Protein AF-A0A842SNB4-F1 (afdb_monomer_lite)

Secondary structure (DSSP, 8-state):
-EEETTEEEEEEEEEEE-SSTTS-EEEEEEEEE-TT-HHHHHHHHHHHHHHHHHTT-SEEEE---TT-HHHHHHHHTT-----PPP-------S-HHHHHHHHTS-GGG-----------

Radius of gyration: 16.73 Å; chains: 1; bounding box: 42×32×47 Å

Structure (mmCIF, N/CA/C/O backbone):
data_AF-A0A842SNB4-F1
#
_entry.id   AF-A0A842SNB4-F1
#
loop_
_atom_site.group_PDB
_atom_site.id
_atom_site.type_symbol
_atom_site.label_atom_id
_atom_site.label_alt_id
_atom_site.label_comp_id
_atom_site.label_asym_id
_atom_site.label_entity_id
_atom_site.label_seq_id
_atom_site.pdbx_PDB_ins_code
_atom_site.Cartn_x
_atom_site.Cartn_y
_atom_site.Cartn_z
_atom_site.occupancy
_atom_site.B_iso_or_equiv
_atom_site.auth_seq_id
_atom_site.auth_comp_id
_atom_site.auth_asym_id
_atom_site.auth_atom_id
_atom_site.pdbx_PDB_model_num
ATOM 1 N N . MET A 1 1 ? -6.195 10.664 -1.022 1.00 73.88 1 MET A N 1
ATOM 2 C CA . MET A 1 1 ? -6.386 11.287 0.332 1.00 73.88 1 MET A CA 1
ATOM 3 C C . MET A 1 1 ? -7.862 11.199 0.661 1.00 73.88 1 MET A C 1
ATOM 5 O O . MET A 1 1 ? -8.653 11.518 -0.212 1.00 73.88 1 MET A O 1
ATOM 9 N N . ALA A 1 2 ? -8.242 10.802 1.882 1.00 69.38 2 ALA A N 1
ATOM 10 C CA . ALA A 1 2 ? -9.651 10.582 2.221 1.00 69.38 2 ALA A CA 1
ATOM 11 C C . ALA A 1 2 ? -10.199 11.641 3.196 1.00 69.38 2 ALA A C 1
ATOM 13 O O . ALA A 1 2 ? -9.626 11.872 4.267 1.00 69.38 2 ALA A O 1
ATOM 14 N N . GLU A 1 3 ? -11.346 12.241 2.860 1.00 72.88 3 GLU A N 1
ATOM 15 C CA . GLU A 1 3 ? -12.038 13.268 3.655 1.00 72.88 3 GLU A CA 1
ATOM 16 C C . GLU A 1 3 ? -13.534 12.956 3.821 1.00 72.88 3 GLU A C 1
ATOM 18 O O . GLU A 1 3 ? -14.172 12.428 2.913 1.00 72.88 3 GLU A O 1
ATOM 23 N N . GLN A 1 4 ? -14.108 13.323 4.973 1.00 69.81 4 GLN A N 1
ATOM 24 C CA . GLN A 1 4 ? -15.558 13.340 5.198 1.00 69.81 4 GLN A CA 1
ATOM 25 C C . GLN A 1 4 ? -15.917 14.455 6.187 1.00 69.81 4 GLN A C 1
ATOM 27 O O . GLN A 1 4 ? -15.238 14.612 7.203 1.00 69.81 4 GLN A O 1
ATOM 32 N N . ASP A 1 5 ? -16.968 15.223 5.878 1.00 58.62 5 ASP A N 1
ATOM 33 C CA . ASP A 1 5 ? -17.605 16.233 6.739 1.00 58.62 5 ASP A CA 1
ATOM 34 C C . ASP A 1 5 ? -16.620 17.044 7.610 1.00 58.62 5 ASP A C 1
ATOM 36 O O . ASP A 1 5 ? -16.731 17.099 8.833 1.00 58.62 5 ASP A O 1
ATOM 40 N N . GLN A 1 6 ? -15.651 17.692 6.948 1.00 63.72 6 GLN A N 1
ATOM 41 C CA . GLN A 1 6 ? -14.645 18.619 7.507 1.00 63.72 6 GLN A CA 1
ATOM 42 C C . GLN A 1 6 ? -13.442 18.009 8.252 1.00 63.72 6 GLN A C 1
ATOM 44 O O . GLN A 1 6 ? -12.707 18.744 8.914 1.00 63.72 6 GLN A O 1
ATOM 49 N N . GLY A 1 7 ? -13.170 16.706 8.129 1.00 79.00 7 GLY A N 1
ATOM 50 C CA . GLY A 1 7 ? -11.962 16.111 8.708 1.00 79.00 7 GLY A CA 1
ATOM 51 C C . GLY A 1 7 ? -11.267 15.094 7.808 1.00 79.00 7 GLY A C 1
ATOM 52 O O . GLY A 1 7 ? -11.914 14.231 7.218 1.00 79.00 7 GLY A O 1
ATOM 53 N N . MET A 1 8 ? -9.931 15.135 7.788 1.00 88.38 8 MET A N 1
ATOM 54 C CA . MET A 1 8 ? -9.107 14.081 7.192 1.00 88.38 8 MET A CA 1
ATOM 55 C C . MET A 1 8 ? -9.414 12.747 7.892 1.00 88.38 8 MET A C 1
ATOM 57 O O . MET A 1 8 ? -9.391 12.654 9.128 1.00 88.38 8 MET A O 1
ATOM 61 N N . LEU A 1 9 ? -9.770 11.728 7.111 1.00 94.69 9 LEU A N 1
ATOM 62 C CA . LEU A 1 9 ? -10.038 10.370 7.589 1.00 94.69 9 LEU A CA 1
ATOM 63 C C . LEU A 1 9 ? -8.802 9.485 7.518 1.00 94.69 9 LEU A C 1
ATOM 65 O O . LEU A 1 9 ? -8.658 8.578 8.336 1.00 94.69 9 LEU A O 1
ATOM 69 N N . GLY A 1 10 ? -7.926 9.772 6.564 1.00 95.25 10 GLY A N 1
ATOM 70 C CA . GLY A 1 10 ? -6.704 9.037 6.333 1.00 95.25 10 GLY A CA 1
ATOM 71 C C . GLY A 1 10 ? -5.964 9.550 5.110 1.00 95.25 10 GLY A C 1
ATOM 72 O O . GLY A 1 10 ? -6.459 10.399 4.358 1.00 95.25 10 GLY A O 1
ATOM 73 N N . TYR A 1 11 ? -4.770 9.021 4.915 1.00 96.56 11 TYR A N 1
ATOM 74 C CA . TYR A 1 11 ? -3.928 9.324 3.779 1.00 96.56 11 TYR A CA 1
ATOM 75 C C . TYR A 1 11 ? -3.098 8.106 3.379 1.00 96.56 11 TYR A C 1
ATOM 77 O O . TYR A 1 11 ? -2.865 7.189 4.169 1.00 96.56 11 TYR A O 1
ATOM 85 N N . VAL A 1 12 ? -2.649 8.134 2.130 1.00 97.06 12 VAL A N 1
ATOM 86 C CA . VAL A 1 12 ? -1.692 7.192 1.563 1.00 97.06 12 VAL A CA 1
ATOM 87 C C . VAL A 1 12 ? -0.562 7.986 0.925 1.00 97.06 12 VAL A C 1
ATOM 89 O O . VAL A 1 12 ? -0.805 9.008 0.281 1.00 97.06 12 VAL A O 1
ATOM 92 N N . VAL A 1 13 ? 0.670 7.533 1.132 1.00 97.00 13 VAL A N 1
ATOM 93 C CA . VAL A 1 13 ? 1.866 8.045 0.463 1.00 97.00 13 VAL A CA 1
ATOM 94 C C . VAL A 1 13 ? 2.379 6.953 -0.462 1.00 97.00 13 VAL A C 1
ATOM 96 O O . VAL A 1 13 ? 2.785 5.883 -0.007 1.00 97.00 13 VAL A O 1
ATOM 99 N N . ALA A 1 14 ? 2.368 7.237 -1.761 1.00 96.12 14 ALA A N 1
ATOM 100 C CA . ALA A 1 14 ? 2.858 6.350 -2.805 1.00 96.12 14 ALA A CA 1
ATOM 101 C C . ALA A 1 14 ? 4.100 6.952 -3.477 1.00 96.12 14 ALA A C 1
ATOM 103 O O . ALA A 1 14 ? 4.192 8.166 -3.665 1.00 96.12 14 ALA A O 1
ATOM 104 N N . ARG A 1 15 ? 5.056 6.102 -3.855 1.00 96.69 15 ARG A N 1
ATOM 105 C CA . ARG A 1 15 ? 6.243 6.473 -4.638 1.00 96.69 15 ARG A CA 1
ATOM 106 C C . ARG A 1 15 ? 6.408 5.493 -5.789 1.00 96.69 15 ARG A C 1
ATOM 108 O O . ARG A 1 15 ? 6.244 4.295 -5.594 1.00 96.69 15 ARG A O 1
ATOM 115 N N . ILE A 1 16 ? 6.797 5.991 -6.958 1.00 97.31 16 ILE A N 1
ATOM 116 C CA . ILE A 1 16 ? 7.249 5.161 -8.077 1.00 97.31 16 ILE A CA 1
ATOM 117 C C . ILE A 1 16 ? 8.753 5.361 -8.238 1.00 97.31 16 ILE A C 1
ATOM 119 O O . ILE A 1 16 ? 9.246 6.489 -8.260 1.00 97.31 16 ILE A O 1
ATOM 123 N N . ASN A 1 17 ? 9.485 4.257 -8.315 1.00 94.56 17 ASN A N 1
ATOM 124 C CA . ASN A 1 17 ? 10.893 4.216 -8.658 1.00 94.56 17 ASN A CA 1
ATOM 125 C C . ASN A 1 17 ? 11.032 3.784 -10.122 1.00 94.56 17 ASN A C 1
ATOM 127 O O . ASN A 1 17 ? 10.664 2.665 -10.475 1.00 94.56 17 ASN A O 1
ATOM 131 N N . THR A 1 18 ? 11.580 4.671 -10.950 1.00 94.94 18 THR A N 1
ATOM 132 C CA . THR A 1 18 ? 11.816 4.454 -12.385 1.00 94.94 18 THR A CA 1
ATOM 133 C C . THR A 1 18 ? 13.307 4.370 -12.720 1.00 94.94 18 THR A C 1
ATOM 135 O O . THR A 1 18 ? 13.705 4.722 -13.826 1.00 94.94 18 THR A O 1
ATOM 138 N N . VAL A 1 19 ? 14.159 3.958 -11.768 1.00 93.12 19 VAL A N 1
ATOM 139 C CA . VAL A 1 19 ? 15.601 3.763 -12.025 1.00 93.12 19 VAL A CA 1
ATOM 140 C C . VAL A 1 19 ? 15.829 2.761 -13.164 1.00 93.12 19 VAL A C 1
ATOM 142 O O . VAL A 1 19 ? 16.702 2.987 -13.998 1.00 93.12 19 VAL A O 1
ATOM 145 N N . ASP A 1 20 ? 15.028 1.693 -13.229 1.00 92.50 20 ASP A N 1
ATOM 146 C CA . ASP A 1 20 ? 14.862 0.879 -14.437 1.00 92.50 20 ASP A CA 1
ATOM 147 C C . ASP A 1 20 ? 13.530 1.250 -15.103 1.00 92.50 20 ASP A C 1
ATOM 149 O O . ASP A 1 20 ? 12.463 0.831 -14.658 1.00 92.50 20 ASP A O 1
ATOM 153 N N . GLU A 1 21 ? 13.588 2.044 -16.175 1.00 92.19 21 GLU A N 1
ATOM 154 C CA . GLU A 1 21 ? 12.402 2.476 -16.929 1.00 92.19 21 GLU A CA 1
ATOM 155 C C . GLU A 1 21 ? 11.630 1.308 -17.559 1.00 92.19 21 GLU A C 1
ATOM 157 O O . GLU A 1 21 ? 10.445 1.447 -17.857 1.00 92.19 21 GLU A O 1
ATOM 162 N N . SER A 1 22 ? 12.277 0.154 -17.762 1.00 94.50 22 SER A N 1
ATOM 163 C CA . SER A 1 22 ? 11.615 -1.038 -18.297 1.00 94.50 22 SER A CA 1
ATOM 164 C C . SER A 1 22 ? 10.845 -1.831 -17.239 1.00 94.50 22 SER A C 1
ATOM 166 O O . SER A 1 22 ? 9.989 -2.637 -17.603 1.00 94.50 22 SER A O 1
ATOM 168 N N . HIS A 1 23 ? 11.123 -1.582 -15.953 1.00 95.06 23 HIS A N 1
ATOM 169 C CA . HIS A 1 23 ? 10.481 -2.246 -14.819 1.00 95.06 23 HIS A CA 1
ATOM 170 C C . HIS A 1 23 ? 10.233 -1.273 -13.650 1.00 95.06 23 HIS A C 1
ATOM 172 O O . HIS A 1 23 ? 10.828 -1.438 -12.579 1.00 95.06 23 HIS A O 1
ATOM 178 N N . PRO A 1 24 ? 9.376 -0.248 -13.814 1.00 96.44 24 PRO A N 1
ATOM 179 C CA . PRO A 1 24 ? 8.999 0.641 -12.722 1.00 96.44 24 PRO A CA 1
ATOM 180 C C . PRO A 1 24 ? 8.434 -0.122 -11.517 1.00 96.44 24 PRO A C 1
ATOM 182 O O . PRO A 1 24 ? 7.613 -1.036 -11.644 1.00 96.44 24 PRO A O 1
ATOM 185 N N . VAL A 1 25 ? 8.851 0.303 -10.324 1.00 97.06 25 VAL A N 1
ATOM 186 C CA . VAL A 1 25 ? 8.454 -0.296 -9.046 1.00 97.06 25 VAL A CA 1
ATOM 187 C C . VAL A 1 25 ? 7.713 0.721 -8.186 1.00 97.06 25 VAL A C 1
ATOM 189 O O . VAL A 1 25 ? 8.211 1.816 -7.934 1.00 97.06 25 VAL A O 1
ATOM 192 N N . GLY A 1 26 ? 6.539 0.341 -7.694 1.00 97.62 26 GLY A N 1
ATOM 193 C CA . GLY A 1 26 ? 5.726 1.115 -6.768 1.00 97.62 26 GLY A CA 1
ATOM 194 C C . GLY A 1 26 ? 6.039 0.785 -5.312 1.00 97.62 26 GLY A C 1
ATOM 195 O O . GLY A 1 26 ? 6.359 -0.350 -4.956 1.00 97.62 26 GLY A O 1
ATOM 196 N N . TYR A 1 27 ? 5.904 1.783 -4.450 1.00 96.88 27 TYR A N 1
ATOM 197 C CA . TYR A 1 27 ? 6.026 1.648 -3.007 1.00 96.88 27 TYR A CA 1
ATOM 198 C C . TYR A 1 27 ? 4.856 2.350 -2.334 1.00 96.88 27 TYR A C 1
ATOM 200 O O . TYR A 1 27 ? 4.673 3.558 -2.502 1.00 96.88 27 TYR A O 1
ATOM 208 N N . LEU A 1 28 ? 4.098 1.604 -1.535 1.00 96.75 28 LEU A N 1
ATOM 209 C CA . LEU A 1 28 ? 3.224 2.175 -0.520 1.00 96.75 28 LEU A CA 1
ATOM 210 C C . LEU A 1 28 ? 4.099 2.491 0.694 1.00 96.75 28 LEU A C 1
ATOM 212 O O . LEU A 1 28 ? 4.494 1.601 1.444 1.00 96.75 28 LEU A O 1
ATOM 216 N N . MET A 1 29 ? 4.465 3.760 0.839 1.00 94.44 29 MET A N 1
ATOM 217 C CA . MET A 1 29 ? 5.376 4.207 1.894 1.00 94.44 29 MET A CA 1
ATOM 218 C C . MET A 1 29 ? 4.655 4.298 3.237 1.00 94.44 29 MET A C 1
ATOM 220 O O . MET A 1 29 ? 5.197 3.904 4.265 1.00 94.44 29 MET A O 1
ATOM 224 N N . GLU A 1 30 ? 3.425 4.809 3.222 1.00 94.06 30 GLU A N 1
ATOM 225 C CA . GLU A 1 30 ? 2.600 4.958 4.413 1.00 94.06 30 GLU A CA 1
ATOM 226 C C . GLU A 1 30 ? 1.124 4.861 4.036 1.00 94.06 30 GLU A C 1
ATOM 228 O O . GLU A 1 30 ? 0.692 5.439 3.040 1.00 94.06 30 GLU A O 1
ATOM 233 N N . VAL A 1 31 ? 0.351 4.138 4.844 1.00 95.69 31 VAL A N 1
ATOM 234 C CA . VAL A 1 31 ? -1.111 4.115 4.775 1.00 95.69 31 VAL A CA 1
ATOM 235 C C . VAL A 1 31 ? -1.612 4.303 6.193 1.00 95.69 31 VAL A C 1
ATOM 237 O O . VAL A 1 31 ? -1.300 3.499 7.071 1.00 95.69 31 VAL A O 1
ATOM 240 N N . LEU A 1 32 ? -2.363 5.370 6.440 1.00 95.25 32 LEU A N 1
ATOM 241 C CA . LEU A 1 32 ? -2.898 5.670 7.760 1.00 95.25 32 LEU A CA 1
ATOM 242 C C . LEU A 1 32 ? -4.339 6.132 7.658 1.00 95.25 32 LEU A C 1
ATOM 244 O O . LEU A 1 32 ? -4.692 6.957 6.822 1.00 95.25 32 LEU A O 1
ATOM 248 N N . ALA A 1 33 ? -5.160 5.636 8.573 1.00 95.56 33 ALA A N 1
ATOM 249 C CA . ALA A 1 33 ? -6.536 6.052 8.744 1.00 95.56 33 ALA A CA 1
ATOM 250 C C . ALA A 1 33 ? -6.830 6.249 10.230 1.00 95.56 33 ALA A C 1
ATOM 252 O O . ALA A 1 33 ? -6.075 5.823 11.111 1.00 95.56 33 ALA A O 1
ATOM 253 N N . LYS A 1 34 ? -7.949 6.908 10.526 1.00 93.75 34 LYS A N 1
ATOM 254 C CA . LYS A 1 34 ? -8.478 6.979 11.888 1.00 93.75 34 LYS A CA 1
ATOM 255 C C . LYS A 1 34 ? -8.692 5.569 12.444 1.00 93.75 34 LYS A C 1
ATOM 257 O O . LYS A 1 34 ? -9.047 4.639 11.730 1.00 93.75 34 LYS A O 1
ATOM 262 N N . ARG A 1 35 ? -8.504 5.418 13.755 1.00 91.44 35 ARG A N 1
ATOM 263 C CA . ARG A 1 35 ? -8.681 4.135 14.446 1.00 91.44 35 ARG A CA 1
ATOM 264 C C . ARG A 1 35 ? -10.072 3.546 14.175 1.00 91.44 35 ARG A C 1
ATOM 266 O O . ARG A 1 35 ? -11.064 4.242 14.390 1.00 91.44 35 ARG A O 1
ATOM 273 N N . GLY A 1 36 ? -10.125 2.269 13.791 1.00 93.19 36 GLY A N 1
ATOM 274 C CA . GLY A 1 36 ? -11.374 1.561 13.485 1.00 93.19 36 GLY A CA 1
ATOM 275 C C . GLY A 1 36 ? -12.014 1.976 12.157 1.00 93.19 36 GLY A C 1
ATOM 276 O O . GLY A 1 36 ? -13.224 1.830 12.000 1.00 93.19 36 GLY A O 1
ATOM 277 N N . ARG A 1 37 ? -11.234 2.595 11.260 1.00 95.19 37 ARG A N 1
ATOM 278 C CA . ARG A 1 37 ? -11.641 2.965 9.899 1.00 95.19 37 ARG A CA 1
ATOM 279 C C . ARG A 1 37 ? -10.848 2.179 8.863 1.00 95.19 37 ARG A C 1
ATOM 281 O O . ARG A 1 37 ? -10.236 2.749 7.965 1.00 95.19 37 ARG A O 1
ATOM 288 N N . GLU A 1 38 ? -10.825 0.864 9.023 1.00 96.06 38 GLU A N 1
ATOM 289 C CA . GLU A 1 38 ? -10.240 -0.068 8.060 1.00 96.06 38 GLU A CA 1
ATOM 290 C C . GLU A 1 38 ? -10.906 0.059 6.676 1.00 96.06 38 GLU A C 1
ATOM 292 O O . GLU A 1 38 ? -10.225 -0.050 5.664 1.00 96.06 38 GLU A O 1
ATOM 297 N N . ASP A 1 39 ? -12.183 0.451 6.626 1.00 96.38 39 ASP A N 1
ATOM 298 C CA . ASP A 1 39 ? -12.897 0.812 5.392 1.00 96.38 39 ASP A CA 1
ATOM 299 C C . ASP A 1 39 ? -12.205 1.944 4.613 1.00 96.38 39 ASP A C 1
ATOM 301 O O . ASP A 1 39 ? -12.156 1.944 3.387 1.00 96.38 39 ASP A O 1
ATOM 305 N N . VAL A 1 40 ? -11.632 2.922 5.319 1.00 97.06 40 VAL A N 1
ATOM 306 C CA . VAL A 1 40 ? -10.881 4.019 4.690 1.00 97.06 40 VAL A CA 1
ATOM 307 C C . VAL A 1 40 ? -9.545 3.517 4.158 1.00 97.06 40 VAL A C 1
ATOM 309 O O . VAL A 1 40 ? -9.065 4.020 3.150 1.00 97.06 40 VAL A O 1
ATOM 312 N N . VAL A 1 41 ? -8.938 2.534 4.820 1.00 97.31 41 VAL A N 1
ATOM 313 C CA . VAL A 1 41 ? -7.674 1.929 4.385 1.00 97.31 41 VAL A CA 1
ATOM 314 C C . VAL A 1 41 ? -7.886 1.167 3.088 1.00 97.31 41 VAL A C 1
ATOM 316 O O . VAL A 1 41 ? -7.107 1.371 2.167 1.00 97.31 41 VAL A O 1
ATOM 319 N N . GLU A 1 42 ? -8.953 0.372 2.989 1.00 97.62 42 GLU A N 1
ATOM 320 C CA . GLU A 1 42 ? -9.356 -0.300 1.746 1.00 97.62 42 GLU A CA 1
ATOM 321 C C . GLU A 1 42 ? -9.485 0.710 0.596 1.00 97.62 42 GLU A C 1
ATOM 323 O O . GLU A 1 42 ? -8.798 0.587 -0.414 1.00 97.62 42 GLU A O 1
ATOM 328 N N . LEU A 1 43 ? -10.249 1.790 0.799 1.00 97.31 43 LEU A N 1
ATOM 329 C CA . LEU A 1 43 ? -10.423 2.837 -0.216 1.00 97.31 43 LEU A CA 1
ATOM 330 C C . LEU A 1 43 ? -9.106 3.521 -0.617 1.00 97.31 43 LEU A C 1
ATOM 332 O O . LEU A 1 43 ? -8.893 3.820 -1.790 1.00 97.31 43 LEU A O 1
ATOM 336 N N . LEU A 1 44 ? -8.223 3.795 0.348 1.00 98.12 44 LEU A N 1
ATOM 337 C CA . LEU A 1 44 ? -6.920 4.411 0.084 1.00 98.12 44 LEU A CA 1
ATOM 338 C C . LEU A 1 44 ? -5.979 3.466 -0.674 1.00 98.12 44 LEU A C 1
ATOM 340 O O . LEU A 1 44 ? -5.177 3.931 -1.483 1.00 98.12 44 LEU A O 1
ATOM 344 N N . VAL A 1 45 ? -6.053 2.161 -0.406 1.00 98.00 45 VAL A N 1
ATOM 345 C CA . VAL A 1 45 ? -5.278 1.146 -1.128 1.00 98.00 45 VAL A CA 1
ATOM 346 C C . VAL A 1 45 ? -5.783 1.025 -2.559 1.00 98.00 45 VAL A C 1
ATOM 348 O O . VAL A 1 45 ? -4.966 1.110 -3.469 1.00 98.00 45 VAL A O 1
ATOM 351 N N . ASP A 1 46 ? -7.095 0.939 -2.777 1.00 98.12 46 ASP A N 1
ATOM 352 C CA . ASP A 1 46 ? -7.694 0.932 -4.119 1.00 98.12 46 ASP A CA 1
ATOM 353 C C . ASP A 1 46 ? -7.307 2.173 -4.944 1.00 98.12 46 ASP A C 1
ATOM 355 O O . ASP A 1 46 ? -6.931 2.063 -6.117 1.00 98.12 46 ASP A O 1
ATOM 359 N N . GLU A 1 47 ? -7.344 3.362 -4.327 1.00 97.94 47 GLU A N 1
ATOM 360 C CA . GLU A 1 47 ? -6.906 4.617 -4.957 1.00 97.94 47 GLU A CA 1
ATOM 361 C C . GLU A 1 47 ? -5.426 4.531 -5.372 1.00 97.94 47 GLU A C 1
ATOM 363 O O . GLU A 1 47 ? -5.059 4.900 -6.490 1.00 97.94 47 GLU A O 1
ATOM 368 N N . ALA A 1 48 ? -4.568 3.998 -4.499 1.00 98.25 48 ALA A N 1
ATOM 369 C CA . ALA A 1 48 ? -3.144 3.870 -4.779 1.00 98.25 48 ALA A CA 1
ATOM 370 C C . ALA A 1 48 ? -2.829 2.797 -5.836 1.00 98.25 48 ALA A C 1
ATOM 372 O O . ALA A 1 48 ? -1.936 3.003 -6.656 1.00 98.25 48 ALA A O 1
ATOM 373 N N . LEU A 1 49 ? -3.557 1.678 -5.854 1.00 98.12 49 LEU A N 1
ATOM 374 C CA . LEU A 1 49 ? -3.422 0.649 -6.889 1.00 98.12 49 LEU A CA 1
ATOM 375 C C . LEU A 1 49 ? -3.813 1.193 -8.260 1.00 98.12 49 LEU A C 1
ATOM 377 O O . LEU A 1 49 ? -3.059 1.022 -9.213 1.00 98.12 49 LEU A O 1
ATOM 381 N N . SER A 1 50 ? -4.916 1.942 -8.334 1.00 98.31 50 SER A N 1
ATOM 382 C CA . SER A 1 50 ? -5.331 2.622 -9.566 1.00 98.31 50 SER A CA 1
ATOM 383 C C . SER A 1 50 ? -4.244 3.583 -10.063 1.00 98.31 50 SER A C 1
ATOM 385 O O . SER A 1 50 ? -3.891 3.574 -11.240 1.00 98.31 50 SER A O 1
ATOM 387 N N . TYR A 1 51 ? -3.640 4.356 -9.153 1.00 98.19 51 TYR A N 1
ATOM 388 C CA . TYR A 1 51 ? -2.503 5.222 -9.474 1.00 98.19 51 TYR A CA 1
ATOM 389 C C . TYR A 1 51 ? -1.300 4.441 -10.031 1.00 98.19 51 TYR A C 1
ATOM 391 O O . TYR A 1 51 ? -0.671 4.883 -10.995 1.00 98.19 51 TYR A O 1
ATOM 399 N N . PHE A 1 52 ? -0.958 3.283 -9.464 1.00 98.38 52 PHE A N 1
ATOM 400 C CA . PHE A 1 52 ? 0.152 2.466 -9.960 1.00 98.38 52 PHE A CA 1
ATOM 401 C C . PHE A 1 52 ? -0.143 1.825 -11.323 1.00 98.38 52 PHE A C 1
ATOM 403 O O . PHE A 1 52 ? 0.741 1.822 -12.186 1.00 98.38 52 PHE A O 1
ATOM 410 N N . ASP A 1 53 ? -1.373 1.363 -11.543 1.00 98.00 53 ASP A N 1
ATOM 411 C CA . ASP A 1 53 ? -1.826 0.813 -12.824 1.00 98.00 53 ASP A CA 1
ATOM 412 C C . ASP A 1 53 ? -1.755 1.865 -13.941 1.00 98.00 53 ASP A C 1
ATOM 414 O O . ASP A 1 53 ? -1.191 1.609 -15.007 1.00 98.00 53 ASP A O 1
ATOM 418 N N . GLU A 1 54 ? -2.239 3.085 -13.684 1.00 98.19 54 GLU A N 1
ATOM 419 C CA . GLU A 1 54 ? -2.170 4.210 -14.631 1.00 98.19 54 GLU A CA 1
ATOM 420 C C . GLU A 1 54 ? -0.728 4.574 -15.024 1.00 98.19 54 GLU A C 1
ATOM 422 O O . GLU A 1 54 ? -0.479 5.070 -16.127 1.00 98.19 54 GLU A O 1
ATOM 427 N N . ASN A 1 55 ? 0.234 4.298 -14.142 1.00 97.56 55 ASN A N 1
ATOM 428 C CA . ASN A 1 55 ? 1.656 4.550 -14.363 1.00 97.56 55 ASN A CA 1
ATOM 429 C C . ASN A 1 55 ? 2.431 3.310 -14.845 1.00 97.56 55 ASN A C 1
ATOM 431 O O . ASN A 1 55 ? 3.658 3.358 -14.922 1.00 97.56 55 ASN A O 1
ATOM 435 N N . ASN A 1 56 ? 1.739 2.229 -15.226 1.00 96.88 56 ASN A N 1
ATOM 436 C CA . ASN A 1 56 ? 2.324 0.984 -15.742 1.00 96.88 56 ASN A CA 1
ATOM 437 C C . ASN A 1 56 ? 3.373 0.358 -14.804 1.00 96.88 56 ASN A C 1
ATOM 439 O O . ASN A 1 56 ? 4.383 -0.176 -15.264 1.00 96.88 56 ASN A O 1
ATOM 443 N N . VAL A 1 57 ? 3.157 0.434 -13.490 1.00 97.75 57 VAL A N 1
ATOM 444 C CA . VAL A 1 57 ? 4.052 -0.166 -12.492 1.00 97.75 57 VAL A CA 1
ATOM 445 C C . VAL A 1 57 ? 3.984 -1.695 -12.545 1.00 97.75 57 VAL A C 1
ATOM 447 O O . VAL A 1 57 ? 2.907 -2.279 -12.580 1.00 97.75 57 VAL A O 1
ATOM 450 N N . ASN A 1 58 ? 5.138 -2.366 -12.512 1.00 96.25 58 ASN A N 1
ATOM 451 C CA . ASN A 1 58 ? 5.207 -3.828 -12.631 1.00 96.25 58 ASN A CA 1
ATOM 452 C C . ASN A 1 58 ? 5.067 -4.567 -11.300 1.00 96.25 58 ASN A C 1
ATOM 454 O O . ASN A 1 58 ? 4.610 -5.709 -11.270 1.00 96.25 58 ASN A O 1
ATOM 458 N N . ALA A 1 59 ? 5.533 -3.955 -10.214 1.00 96.06 59 ALA A N 1
ATOM 459 C CA . ALA A 1 59 ? 5.520 -4.543 -8.883 1.00 96.06 59 ALA A CA 1
ATOM 460 C C . ALA A 1 59 ? 5.323 -3.452 -7.836 1.00 96.06 59 ALA A C 1
ATOM 462 O O . ALA A 1 59 ? 5.881 -2.364 -7.968 1.00 96.06 59 ALA A O 1
ATOM 463 N N . ILE A 1 60 ? 4.564 -3.760 -6.787 1.00 97.50 60 ILE A N 1
ATOM 464 C CA . ILE A 1 60 ? 4.271 -2.835 -5.694 1.00 97.50 60 ILE A CA 1
ATOM 465 C C . ILE A 1 60 ? 4.727 -3.474 -4.388 1.00 97.50 60 ILE A C 1
ATOM 467 O O . ILE A 1 60 ? 4.411 -4.631 -4.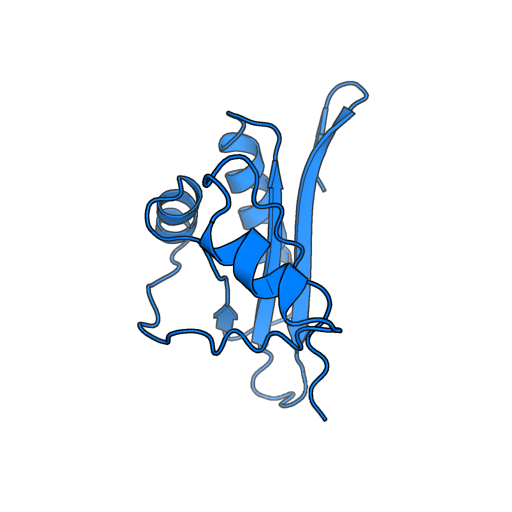109 1.00 97.50 60 ILE A O 1
ATOM 471 N N . TYR A 1 61 ? 5.462 -2.716 -3.580 1.00 96.00 61 TYR A N 1
ATOM 472 C CA . TYR A 1 61 ? 5.917 -3.149 -2.265 1.00 96.00 61 TYR A CA 1
ATOM 473 C C . TYR A 1 61 ? 5.235 -2.352 -1.157 1.00 96.00 61 TYR A C 1
ATOM 475 O O . TYR A 1 61 ? 5.069 -1.135 -1.244 1.00 96.00 61 TYR A O 1
ATOM 483 N N . PHE A 1 62 ? 4.893 -3.054 -0.083 1.00 94.94 62 PHE A N 1
ATOM 484 C CA . PHE A 1 62 ? 4.379 -2.488 1.156 1.00 94.94 62 PHE A CA 1
ATOM 485 C C . PHE A 1 62 ? 5.006 -3.234 2.332 1.00 94.94 62 PHE A C 1
ATOM 487 O O . PHE A 1 62 ? 5.237 -4.441 2.255 1.00 94.94 62 PHE A O 1
ATOM 494 N N . THR A 1 63 ? 5.297 -2.520 3.417 1.00 92.94 63 THR A N 1
ATOM 495 C CA . THR A 1 63 ? 5.770 -3.129 4.664 1.00 92.94 63 THR A CA 1
ATOM 496 C C . THR A 1 63 ? 4.720 -2.923 5.740 1.00 92.94 63 THR A C 1
ATOM 498 O O . THR A 1 63 ? 4.308 -1.797 6.004 1.00 92.94 63 THR A O 1
ATOM 501 N N . VAL A 1 64 ? 4.328 -4.011 6.395 1.00 90.38 64 VAL A N 1
ATOM 502 C CA . VAL A 1 64 ? 3.363 -4.001 7.494 1.00 90.38 64 VAL A CA 1
ATOM 503 C C . VAL A 1 64 ? 3.915 -4.782 8.678 1.00 90.38 64 VAL A C 1
ATOM 505 O O . VAL A 1 64 ? 4.680 -5.732 8.514 1.00 90.38 64 VAL A O 1
ATOM 508 N N . VAL A 1 65 ? 3.540 -4.376 9.890 1.00 88.88 65 VAL A N 1
ATOM 509 C CA . VAL A 1 65 ? 3.822 -5.165 11.093 1.00 88.88 65 VAL A CA 1
ATOM 510 C C . VAL A 1 65 ? 2.958 -6.426 11.053 1.00 88.88 65 VAL A C 1
ATOM 512 O O . VAL A 1 65 ? 1.743 -6.327 10.906 1.00 88.88 65 VAL A O 1
ATOM 515 N N . GLY A 1 66 ? 3.569 -7.604 11.200 1.00 87.75 66 GLY A N 1
ATOM 516 C CA . GLY A 1 66 ? 2.831 -8.871 11.205 1.00 87.75 66 GLY A CA 1
ATOM 517 C C . GLY A 1 66 ? 1.755 -8.911 12.297 1.00 87.75 66 GLY A C 1
ATOM 518 O O . GLY A 1 66 ? 2.000 -8.509 13.437 1.00 87.75 66 GLY A O 1
ATOM 519 N N . GLY A 1 67 ? 0.562 -9.382 11.940 1.00 88.94 67 GLY A N 1
ATOM 520 C CA . GLY A 1 67 ? -0.633 -9.392 12.785 1.00 88.94 67 GLY A CA 1
ATOM 521 C C . GLY A 1 67 ? -1.381 -8.055 12.856 1.00 88.94 67 GLY A C 1
ATOM 522 O O . GLY A 1 67 ? -2.378 -7.958 13.573 1.00 88.94 67 GLY A O 1
ATOM 523 N N . HIS A 1 68 ? -0.927 -7.014 12.151 1.00 93.50 68 HIS A N 1
ATOM 524 C CA . HIS A 1 68 ? -1.667 -5.758 12.044 1.00 93.50 68 HIS A CA 1
ATOM 525 C C . HIS A 1 68 ? -2.918 -5.945 11.162 1.00 93.50 68 HIS A C 1
ATOM 527 O O . HIS A 1 68 ? -2.824 -6.638 10.151 1.00 93.50 68 HIS A O 1
ATOM 533 N N . PRO A 1 69 ? -4.064 -5.289 11.445 1.00 93.38 69 PRO A N 1
ATOM 534 C CA . PRO A 1 69 ? -5.285 -5.439 10.640 1.00 93.38 69 PRO A CA 1
ATOM 535 C C . PRO A 1 69 ? -5.097 -5.176 9.141 1.00 93.38 69 PRO A C 1
ATOM 537 O O . PRO A 1 69 ? -5.780 -5.764 8.311 1.00 93.38 69 PRO A O 1
ATOM 540 N N . TYR A 1 70 ? -4.140 -4.315 8.787 1.00 95.31 70 TYR A N 1
ATOM 541 C CA . TYR A 1 70 ? -3.861 -3.988 7.387 1.00 95.31 70 TYR A CA 1
ATOM 542 C C . TYR A 1 70 ? -3.220 -5.143 6.624 1.00 95.31 70 TYR A C 1
ATOM 544 O O . TYR A 1 70 ? -3.268 -5.140 5.405 1.00 95.31 70 TYR A O 1
ATOM 552 N N . GLU A 1 71 ? -2.627 -6.121 7.306 1.00 95.00 71 GLU A N 1
ATOM 553 C CA . GLU A 1 71 ? -2.077 -7.303 6.648 1.00 95.00 71 GLU A CA 1
ATOM 554 C C . GLU A 1 71 ? -3.172 -8.055 5.873 1.00 95.00 71 GLU A C 1
ATOM 556 O O . GLU A 1 71 ? -3.007 -8.319 4.686 1.00 95.00 71 GLU A O 1
ATOM 561 N N . GLU A 1 72 ? -4.324 -8.302 6.503 1.00 95.75 72 GLU A N 1
ATOM 562 C CA . GLU A 1 72 ? -5.474 -8.949 5.858 1.00 95.75 72 GLU A CA 1
ATOM 563 C C . GLU A 1 72 ? -6.045 -8.095 4.718 1.00 95.75 72 GLU A C 1
ATOM 565 O O . GLU A 1 72 ? -6.336 -8.613 3.642 1.00 95.75 72 GLU A O 1
ATOM 570 N N . ILE A 1 73 ? -6.138 -6.775 4.918 1.00 97.06 73 ILE A N 1
ATOM 571 C CA . ILE A 1 73 ? -6.586 -5.843 3.872 1.00 97.06 73 ILE A CA 1
ATOM 572 C C . ILE A 1 73 ? -5.673 -5.951 2.645 1.00 97.06 73 ILE A C 1
ATOM 574 O O . ILE A 1 73 ? -6.152 -6.075 1.521 1.00 97.06 73 ILE A O 1
ATOM 578 N N . MET A 1 74 ? -4.354 -5.963 2.842 1.00 97.25 74 MET A N 1
ATOM 579 C CA . MET A 1 74 ? -3.394 -6.078 1.742 1.00 97.25 74 MET A CA 1
ATOM 580 C C . MET A 1 74 ? -3.505 -7.439 1.039 1.00 97.25 74 MET A C 1
ATOM 582 O O . MET A 1 74 ? -3.470 -7.487 -0.191 1.00 97.25 74 MET A O 1
ATOM 586 N N . TYR A 1 75 ? -3.720 -8.535 1.776 1.00 96.81 75 TYR A N 1
ATOM 587 C CA . TYR A 1 75 ? -3.979 -9.849 1.174 1.00 96.81 75 TYR A CA 1
ATOM 588 C C . TYR A 1 75 ? -5.225 -9.855 0.282 1.00 96.81 75 TYR A C 1
ATOM 590 O O . TYR A 1 75 ? -5.194 -10.429 -0.808 1.00 96.81 75 TYR A O 1
ATOM 598 N N . GLN A 1 76 ? -6.304 -9.188 0.698 1.00 97.19 76 GLN A N 1
ATOM 599 C CA . GLN A 1 76 ? -7.531 -9.075 -0.100 1.00 97.19 76 GLN A CA 1
ATOM 600 C C . GLN A 1 76 ? -7.315 -8.300 -1.407 1.00 97.19 76 GLN A C 1
ATOM 602 O O . GLN A 1 76 ? -7.964 -8.601 -2.407 1.00 97.19 76 GLN A O 1
ATOM 607 N N . HIS A 1 77 ? -6.343 -7.385 -1.428 1.00 97.38 77 HIS A N 1
ATOM 608 C CA . HIS A 1 77 ? -5.908 -6.658 -2.623 1.00 97.38 77 HIS A CA 1
ATOM 609 C C . HIS A 1 77 ? -4.810 -7.393 -3.419 1.00 97.38 77 HIS A C 1
ATOM 611 O O . HIS A 1 77 ? -4.215 -6.833 -4.336 1.00 97.38 77 HIS A O 1
ATOM 617 N N . GLY A 1 78 ? -4.524 -8.658 -3.091 1.00 97.19 78 GLY A N 1
ATOM 618 C CA . GLY A 1 78 ? -3.600 -9.505 -3.847 1.00 97.19 78 GLY A CA 1
ATOM 619 C C . GLY A 1 78 ? -2.121 -9.345 -3.490 1.00 97.19 78 GLY A C 1
ATOM 620 O O . GLY A 1 78 ? -1.276 -9.935 -4.167 1.00 97.19 78 GLY A O 1
ATOM 621 N N . PHE A 1 79 ? -1.783 -8.604 -2.429 1.00 97.00 79 PHE A N 1
ATOM 622 C CA . PHE A 1 79 ? -0.415 -8.599 -1.911 1.00 97.00 79 PHE A CA 1
ATOM 623 C C . PHE A 1 79 ? -0.060 -9.970 -1.331 1.00 97.00 79 PHE A C 1
ATOM 625 O O . PHE A 1 79 ? -0.897 -10.677 -0.771 1.00 97.00 79 PHE A O 1
ATOM 632 N N . LEU A 1 80 ? 1.213 -10.341 -1.455 1.00 95.94 80 LEU A N 1
ATOM 633 C CA . LEU A 1 80 ? 1.754 -11.600 -0.951 1.00 95.94 80 LEU A CA 1
ATOM 634 C C . LEU A 1 80 ? 2.960 -11.325 -0.052 1.00 95.94 80 LEU A C 1
ATOM 636 O O . LEU A 1 80 ? 3.720 -10.384 -0.293 1.00 95.94 80 LEU A O 1
ATOM 640 N N . ASP A 1 81 ? 3.185 -12.189 0.939 1.00 93.50 81 ASP A N 1
ATOM 641 C CA . ASP A 1 81 ? 4.414 -12.152 1.731 1.00 93.50 81 ASP A CA 1
ATOM 642 C C . ASP A 1 81 ? 5.622 -12.508 0.850 1.00 93.50 81 ASP A C 1
ATOM 644 O O . ASP A 1 81 ? 5.819 -13.653 0.422 1.00 93.50 81 ASP A O 1
ATOM 648 N N . SER A 1 82 ? 6.465 -11.506 0.594 1.00 90.50 82 SER A N 1
ATOM 649 C CA . SER A 1 82 ? 7.707 -11.667 -0.165 1.00 90.50 82 SER A CA 1
ATOM 650 C C . SER A 1 82 ? 8.725 -12.579 0.535 1.00 90.50 82 SER A C 1
ATOM 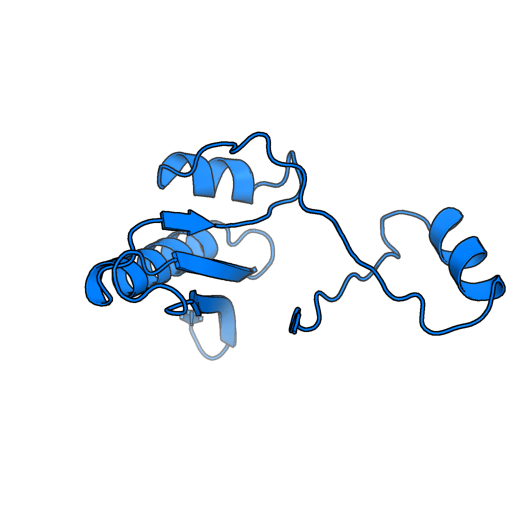652 O O . SER A 1 82 ? 9.664 -13.055 -0.106 1.00 90.50 82 SER A O 1
ATOM 654 N N . ARG A 1 83 ? 8.562 -12.828 1.845 1.00 88.19 83 ARG A N 1
ATOM 655 C CA . ARG A 1 83 ? 9.517 -13.473 2.765 1.00 88.19 83 ARG A CA 1
ATOM 656 C C . ARG A 1 83 ? 10.851 -12.734 2.883 1.00 88.19 83 ARG A C 1
ATOM 658 O O . ARG A 1 83 ? 11.774 -13.214 3.547 1.00 88.19 83 ARG A O 1
ATOM 665 N N . VAL A 1 84 ? 10.960 -11.562 2.262 1.00 83.94 84 VAL A N 1
ATOM 666 C CA . VAL A 1 84 ? 12.113 -10.681 2.371 1.00 83.94 84 VAL A CA 1
ATOM 667 C C . VAL A 1 84 ? 11.963 -9.895 3.659 1.00 83.94 84 VAL A C 1
ATOM 669 O O . VAL A 1 84 ? 10.984 -9.185 3.868 1.00 83.94 84 VAL A O 1
ATOM 672 N N . ARG A 1 85 ? 12.954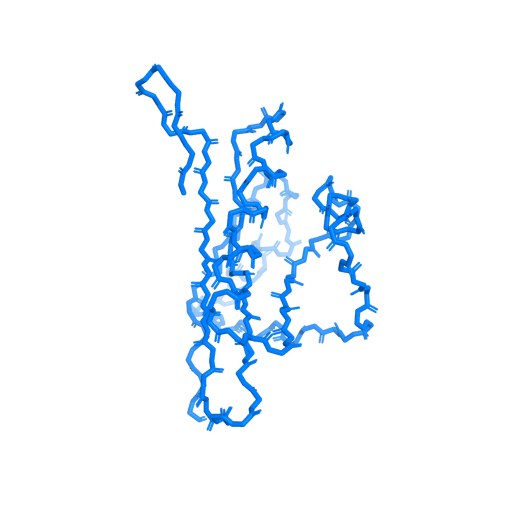 -10.014 4.540 1.00 74.06 85 ARG A N 1
ATOM 673 C CA . ARG A 1 85 ? 13.025 -9.153 5.718 1.00 74.06 85 ARG A CA 1
ATOM 674 C C . ARG A 1 85 ? 13.622 -7.822 5.275 1.00 74.06 85 ARG A C 1
ATOM 676 O O . ARG A 1 85 ? 14.772 -7.835 4.832 1.00 74.06 85 ARG A O 1
ATOM 683 N N . PRO A 1 86 ? 12.890 -6.698 5.364 1.00 70.19 86 PRO A N 1
ATOM 684 C CA . PRO A 1 86 ? 13.478 -5.411 5.044 1.00 70.19 86 PRO A CA 1
ATOM 685 C C . PRO A 1 86 ? 14.664 -5.175 5.981 1.00 70.19 86 PRO A C 1
ATOM 687 O O . PRO A 1 86 ? 14.566 -5.376 7.196 1.00 70.19 86 PRO A O 1
ATOM 690 N N . TYR A 1 87 ? 15.801 -4.771 5.418 1.00 63.88 87 TYR A N 1
ATOM 691 C CA . TYR A 1 87 ? 16.909 -4.269 6.217 1.00 63.88 87 TYR A CA 1
ATOM 692 C C . TYR A 1 87 ? 16.473 -2.925 6.796 1.00 63.88 87 TYR A C 1
ATOM 69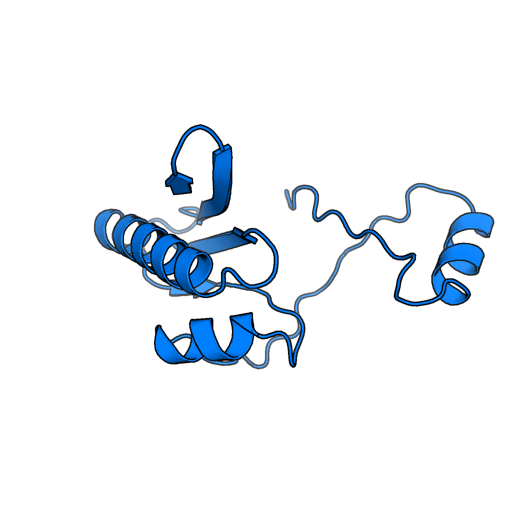4 O O . TYR A 1 87 ? 16.522 -1.901 6.119 1.00 63.88 87 TYR A O 1
ATOM 702 N N . VAL A 1 88 ? 16.005 -2.931 8.043 1.00 62.44 88 VAL A N 1
ATOM 703 C CA . VAL A 1 88 ? 15.734 -1.694 8.776 1.00 62.44 88 VAL A CA 1
ATOM 704 C C . VAL A 1 88 ? 17.085 -1.078 9.128 1.00 62.44 88 VAL A C 1
ATOM 706 O O . VAL A 1 88 ? 17.712 -1.433 10.124 1.00 62.44 88 VAL A O 1
ATOM 709 N N . LEU A 1 89 ? 17.566 -0.194 8.258 1.00 53.31 89 LEU A N 1
ATOM 710 C CA . LEU A 1 89 ? 18.729 0.639 8.523 1.00 53.31 89 LEU A CA 1
ATOM 711 C C . LEU A 1 89 ? 18.264 1.819 9.370 1.00 53.31 89 LEU A C 1
ATOM 713 O O . LEU A 1 89 ? 17.581 2.714 8.883 1.00 53.31 89 LEU A O 1
ATOM 717 N N . TYR A 1 90 ? 18.625 1.816 10.646 1.00 56.25 90 TYR A N 1
ATOM 718 C CA . TYR A 1 90 ? 18.444 2.966 11.515 1.00 56.25 90 TYR A CA 1
ATOM 719 C C . TYR A 1 90 ? 19.824 3.550 11.821 1.00 56.25 90 TYR A C 1
ATOM 721 O O . TYR A 1 90 ? 20.686 2.898 12.408 1.00 56.25 90 TYR A O 1
ATOM 729 N N . ASN A 1 91 ? 20.052 4.797 11.411 1.00 49.03 91 ASN A N 1
ATOM 730 C CA . ASN A 1 91 ? 21.161 5.570 11.951 1.00 49.03 91 ASN A CA 1
ATOM 731 C C . ASN A 1 91 ? 20.715 6.086 13.318 1.00 49.03 91 ASN A C 1
ATOM 733 O O . ASN A 1 91 ? 19.933 7.033 13.398 1.00 49.03 91 ASN A O 1
ATOM 737 N N . VAL A 1 92 ? 21.194 5.463 14.400 1.00 54.12 92 VAL A N 1
ATOM 738 C CA . VAL A 1 92 ? 21.017 6.019 15.748 1.00 54.12 92 VAL A CA 1
ATOM 739 C C . VAL A 1 92 ? 21.790 7.332 15.802 1.00 54.12 92 VAL A C 1
ATOM 741 O O . VAL A 1 92 ? 23.004 7.353 16.019 1.00 54.12 92 VAL A O 1
ATOM 744 N N . TYR A 1 93 ? 21.103 8.452 15.592 1.00 53.94 93 TYR A N 1
ATOM 745 C CA . TYR A 1 93 ? 21.675 9.768 15.842 1.00 53.94 93 TYR A CA 1
ATOM 746 C C . TYR A 1 93 ? 21.745 10.020 17.365 1.00 53.94 93 TYR A C 1
ATOM 748 O O . TYR A 1 93 ? 20.963 10.777 17.919 1.00 53.94 93 TYR A O 1
ATOM 756 N N . ARG A 1 94 ? 22.792 9.430 17.970 1.00 53.62 94 ARG A N 1
ATOM 757 C CA . ARG A 1 94 ? 23.540 9.796 19.199 1.00 53.62 94 ARG A CA 1
ATOM 758 C C . ARG A 1 94 ? 23.031 9.370 20.595 1.00 53.62 94 ARG A C 1
ATOM 760 O O . ARG A 1 94 ? 21.860 9.433 20.906 1.00 53.62 94 ARG A O 1
ATOM 767 N N . SER A 1 95 ? 24.043 9.086 21.437 1.00 58.56 95 SER A N 1
ATOM 768 C CA . SER A 1 95 ? 24.070 8.706 22.865 1.00 58.56 95 SER A CA 1
ATOM 769 C C . SER A 1 95 ? 23.600 7.283 23.202 1.00 58.56 95 SER A C 1
ATOM 771 O O . SER A 1 95 ? 22.471 6.909 22.914 1.00 58.56 95 SER A O 1
ATOM 773 N N . LEU A 1 96 ? 24.458 6.491 23.866 1.00 59.72 96 LEU A N 1
ATOM 774 C CA . LEU A 1 96 ? 24.113 5.163 24.412 1.00 59.72 96 LEU A CA 1
ATOM 775 C C . LEU A 1 96 ? 22.861 5.208 25.312 1.00 59.72 96 LEU A C 1
ATOM 777 O O . LEU A 1 96 ? 22.108 4.238 25.360 1.00 59.72 96 LEU A O 1
ATOM 781 N N . ASP A 1 97 ? 22.601 6.359 25.937 1.00 63.62 97 ASP A N 1
ATOM 782 C CA . ASP A 1 97 ? 21.445 6.596 26.806 1.00 63.62 97 ASP A CA 1
ATOM 783 C C . ASP A 1 97 ? 20.092 6.430 26.094 1.00 63.62 97 ASP A C 1
ATOM 785 O O . ASP A 1 97 ? 19.091 6.126 26.741 1.00 63.62 97 ASP A O 1
ATOM 789 N N . ASP A 1 98 ? 20.022 6.652 24.780 1.00 63.25 98 ASP A N 1
ATOM 790 C CA . ASP A 1 98 ? 18.752 6.600 24.047 1.00 63.25 98 ASP A CA 1
ATOM 791 C C . ASP A 1 98 ? 18.422 5.183 23.552 1.00 63.25 98 ASP A C 1
ATOM 793 O O . ASP A 1 98 ? 17.246 4.827 23.450 1.00 63.25 98 ASP A O 1
ATOM 797 N N . VAL A 1 99 ? 19.438 4.331 23.362 1.00 66.81 99 VAL A N 1
ATOM 798 C CA . VAL A 1 99 ? 19.253 2.896 23.076 1.00 66.81 99 VAL A CA 1
ATOM 799 C C . VAL A 1 99 ? 18.721 2.170 24.310 1.00 66.81 99 VAL A C 1
ATOM 801 O O . VAL A 1 99 ? 17.743 1.435 24.212 1.00 66.81 99 VAL A O 1
ATOM 804 N N . GLU A 1 100 ? 19.290 2.436 25.488 1.00 70.75 100 GLU A N 1
ATOM 805 C CA . GLU A 1 100 ? 18.830 1.818 26.737 1.00 70.75 100 GLU A CA 1
ATOM 806 C C . GLU A 1 100 ? 17.382 2.219 27.066 1.00 70.75 100 GLU A C 1
ATOM 808 O O . GLU A 1 100 ? 16.577 1.392 27.499 1.00 70.75 100 GLU A O 1
ATOM 813 N N . LYS A 1 101 ? 16.996 3.474 26.802 1.00 69.94 101 LYS A N 1
ATOM 814 C CA . LYS A 1 101 ? 15.597 3.911 26.945 1.00 69.94 101 LYS A CA 1
ATOM 815 C C . LYS A 1 101 ? 14.669 3.201 25.970 1.00 69.94 101 LYS A C 1
ATOM 817 O O . LYS A 1 101 ? 13.535 2.907 26.344 1.00 69.94 101 LYS A O 1
ATOM 822 N N . PHE A 1 102 ? 15.114 2.951 24.742 1.00 68.69 102 PHE A N 1
ATOM 823 C CA . PHE A 1 102 ? 14.328 2.242 23.738 1.00 68.69 102 PHE A CA 1
ATOM 824 C C . PHE A 1 102 ? 14.117 0.773 24.127 1.00 68.69 102 PHE A C 1
ATOM 826 O O . PHE A 1 102 ? 12.972 0.328 24.180 1.00 68.69 102 PHE A O 1
ATOM 833 N N . GLU A 1 103 ? 15.185 0.052 24.484 1.00 73.12 103 GLU A N 1
ATOM 834 C CA . GLU A 1 103 ? 15.120 -1.361 24.895 1.00 73.12 103 GLU A CA 1
ATOM 835 C C . GLU A 1 103 ? 14.216 -1.578 26.115 1.00 73.12 103 GLU A C 1
ATOM 837 O O . GLU A 1 103 ? 13.519 -2.588 26.211 1.00 73.12 103 GLU A O 1
ATOM 842 N N . ASN A 1 104 ? 14.185 -0.603 27.027 1.00 79.62 104 ASN A N 1
ATOM 843 C CA . ASN A 1 104 ? 13.401 -0.671 28.258 1.00 79.62 104 ASN A CA 1
ATOM 844 C C . ASN A 1 104 ? 12.030 0.025 28.168 1.00 79.62 104 ASN A C 1
ATOM 846 O O . ASN A 1 104 ? 11.295 0.080 29.160 1.00 79.62 104 ASN A O 1
ATOM 850 N N . SER A 1 105 ? 11.655 0.575 27.009 1.00 75.62 105 SER A N 1
ATOM 851 C CA . SER A 1 105 ? 10.361 1.241 26.846 1.00 75.62 105 SER A CA 1
ATOM 852 C C . SER A 1 105 ? 9.234 0.234 26.640 1.00 75.62 105 SER A C 1
ATOM 854 O O . SER A 1 105 ? 9.317 -0.692 25.838 1.00 75.62 105 SER A O 1
ATOM 856 N N . SER A 1 106 ? 8.116 0.445 27.340 1.00 69.69 106 SER A N 1
ATOM 857 C CA . SER A 1 106 ? 6.905 -0.347 27.121 1.00 69.69 106 SER A CA 1
ATOM 858 C C . SER A 1 106 ? 6.370 -0.112 25.699 1.00 69.69 106 SER A C 1
ATOM 860 O O . SER A 1 106 ? 6.346 1.051 25.289 1.00 69.69 106 SER A O 1
ATOM 862 N N . PRO A 1 107 ? 5.828 -1.126 24.996 1.00 68.38 107 PRO A N 1
ATOM 863 C CA . PRO A 1 107 ? 5.393 -1.004 23.598 1.00 68.38 107 PRO A CA 1
ATOM 864 C C . PRO A 1 107 ? 4.493 0.206 23.287 1.00 68.38 107 PRO A C 1
ATOM 866 O O . PRO A 1 107 ? 4.633 0.821 22.239 1.00 68.38 107 PRO A O 1
ATOM 869 N N . GLY A 1 108 ? 3.626 0.621 24.219 1.00 63.94 108 GLY A N 1
ATOM 870 C CA . GLY A 1 108 ? 2.759 1.801 24.064 1.00 63.94 108 GLY A CA 1
ATOM 871 C C . GLY A 1 108 ? 3.450 3.171 24.150 1.00 63.94 108 GLY A C 1
ATOM 872 O O . GLY A 1 108 ? 2.763 4.186 24.112 1.00 63.94 108 GLY A O 1
ATOM 873 N N . LYS A 1 109 ? 4.777 3.219 24.315 1.00 54.78 109 LYS A N 1
ATOM 874 C CA . LYS A 1 109 ? 5.590 4.451 24.356 1.00 54.78 109 LYS A CA 1
ATOM 875 C C . LYS A 1 109 ? 6.550 4.575 23.172 1.00 54.78 109 LYS A C 1
ATOM 877 O O . LYS A 1 109 ? 7.300 5.545 23.100 1.00 54.78 109 LYS A O 1
ATOM 882 N N . LEU A 1 110 ? 6.552 3.596 22.271 1.00 57.72 110 LEU A N 1
ATOM 883 C CA . LEU A 1 110 ? 7.394 3.611 21.084 1.00 57.72 110 LEU A CA 1
ATOM 884 C C . LEU A 1 110 ? 6.652 4.349 19.966 1.00 57.72 110 LEU A C 1
ATOM 886 O O . LEU A 1 110 ? 5.652 3.859 19.446 1.00 57.72 110 LEU A O 1
ATOM 890 N N . HIS A 1 111 ? 7.139 5.536 19.610 1.00 51.44 111 HIS A N 1
ATOM 891 C CA . HIS A 1 111 ? 6.705 6.260 18.419 1.00 51.44 111 HIS A CA 1
ATOM 892 C C . HIS A 1 111 ? 7.761 6.052 17.335 1.00 51.44 111 HIS A C 1
ATOM 894 O O . HIS A 1 111 ? 8.882 6.538 17.466 1.00 51.44 111 HIS A O 1
ATOM 900 N N . TYR A 1 112 ? 7.416 5.307 16.288 1.00 54.69 112 TYR A N 1
ATOM 901 C CA . TYR A 1 112 ? 8.269 5.160 15.113 1.00 54.69 112 TYR A CA 1
ATOM 902 C C . TYR A 1 112 ? 7.851 6.180 14.063 1.00 54.69 112 TYR A C 1
ATOM 904 O O . TYR A 1 112 ? 6.665 6.330 13.780 1.00 54.69 112 TYR A O 1
ATOM 912 N N . GLN A 1 113 ? 8.833 6.853 13.475 1.00 43.16 113 GLN A N 1
ATOM 913 C CA . GLN A 1 113 ? 8.658 7.643 12.267 1.00 43.16 113 GLN A CA 1
ATOM 914 C C . GLN A 1 113 ? 9.601 7.062 11.217 1.00 43.16 113 GLN A C 1
ATOM 916 O O . GLN A 1 113 ? 10.814 7.036 11.423 1.00 43.16 113 GLN A O 1
ATOM 921 N N . PHE A 1 114 ? 9.052 6.572 10.109 1.00 45.16 114 PHE A N 1
ATOM 922 C CA . PHE A 1 114 ? 9.852 6.268 8.927 1.00 45.16 114 PHE A CA 1
ATOM 923 C C . PHE A 1 114 ? 10.165 7.599 8.236 1.00 45.16 114 PHE A C 1
ATOM 925 O O . PHE A 1 114 ? 9.290 8.199 7.621 1.00 45.16 114 PHE A O 1
ATOM 932 N N . SER A 1 115 ? 11.394 8.095 8.378 1.00 42.00 115 SER A N 1
ATOM 933 C CA . SER A 1 115 ? 11.909 9.186 7.545 1.00 42.00 115 SER A CA 1
ATOM 934 C C . SER A 1 115 ? 12.808 8.628 6.442 1.00 42.00 115 SER A C 1
ATOM 936 O O . SER A 1 115 ? 13.435 7.587 6.619 1.00 42.00 115 SER A O 1
ATOM 938 N N . GLU A 1 116 ? 12.822 9.333 5.315 1.00 45.28 116 GLU A N 1
ATOM 939 C CA . GLU A 1 116 ? 13.293 8.959 3.976 1.00 45.28 116 GLU A CA 1
ATOM 940 C C . GLU A 1 116 ? 14.515 8.021 3.891 1.00 45.28 116 GLU A C 1
ATOM 942 O O . GLU A 1 116 ? 15.592 8.295 4.419 1.00 45.28 116 GLU A O 1
ATOM 947 N N . PHE A 1 117 ? 14.345 6.937 3.123 1.00 40.62 117 PHE A N 1
ATOM 948 C CA . PHE A 1 117 ? 15.437 6.200 2.492 1.00 40.62 117 PHE A CA 1
ATOM 949 C C . PHE A 1 117 ? 15.806 6.910 1.185 1.00 40.62 117 PHE A C 1
ATOM 951 O O . PHE A 1 117 ? 15.141 6.716 0.164 1.00 40.62 117 PHE A O 1
ATOM 958 N N . ASP A 1 118 ? 16.883 7.687 1.217 1.00 33.94 118 ASP A N 1
ATOM 959 C CA . ASP A 1 118 ? 17.710 7.933 0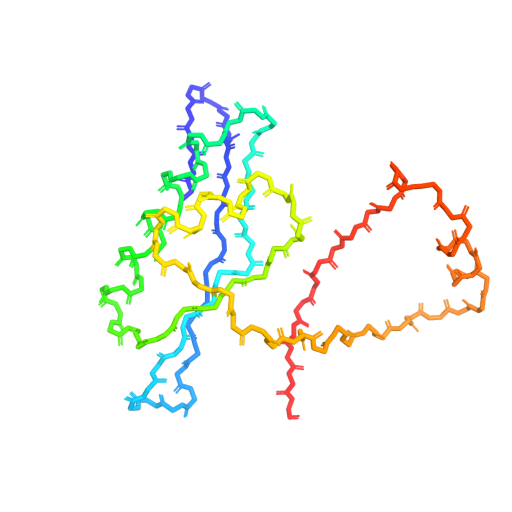.039 1.00 33.94 118 ASP A CA 1
ATOM 960 C C . ASP A 1 118 ? 19.028 7.180 0.241 1.00 33.94 118 ASP A C 1
ATOM 962 O O . ASP A 1 118 ? 19.825 7.493 1.127 1.00 33.94 118 ASP A O 1
ATOM 966 N N . SER A 1 119 ? 19.240 6.142 -0.563 1.00 33.44 119 SER A N 1
ATOM 967 C CA . SER A 1 119 ? 20.535 5.478 -0.702 1.00 33.44 119 SER A CA 1
ATOM 968 C C . SER A 1 119 ? 21.159 5.907 -2.028 1.00 33.44 119 SER A C 1
ATOM 970 O O . SER A 1 119 ? 20.547 5.693 -3.076 1.00 33.44 119 SER A O 1
ATOM 972 N N . ILE A 1 120 ? 22.357 6.497 -1.962 1.00 29.94 120 ILE A N 1
ATOM 973 C CA . ILE A 1 120 ? 23.299 6.603 -3.091 1.00 29.94 120 ILE A CA 1
ATOM 974 C C . ILE A 1 120 ? 23.993 5.251 -3.260 1.00 29.94 120 ILE A C 1
ATOM 976 O O . ILE A 1 120 ? 24.362 4.667 -2.214 1.00 29.94 120 ILE A O 1
#

Foldseek 3Di:
DDDDDPDDFWAWDKDWDVPPVVAIEIEGPDT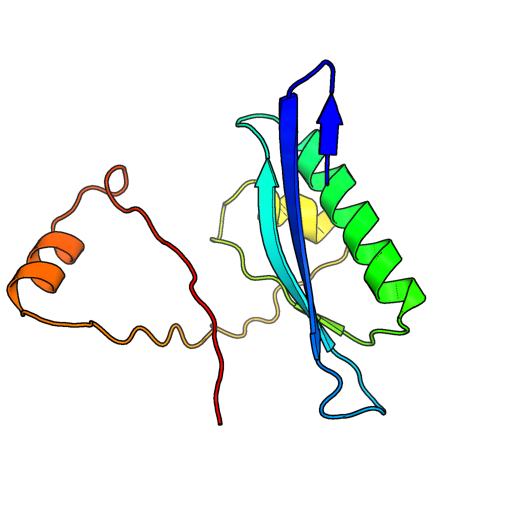DGPPPPVVVSLVRVVVVVVVCVVVVHDYYDYDDDPPDPVVVSVVVVVDDPPVDDDPPDDDPPDDPVVVVCVVPDDPVPDDDDDDDDDDD

Sequence (120 aa):
MAEQDQGMLGYVVARINTVDESHPVGYLMEVLAKRGREDVVELLVDEALSYFDENNVNAIYFTVVGGHPYEEIMYQHGFLDSRVRPYVLYNVYRSLDDVEKFENSSPGKLHYQFSEFDSI

pLDDT: mean 82.49, std 18.83, range [29.94, 98.38]